Protein AF-A0A7S2JGF7-F1 (afdb_monomer_lite)

Sequence (123 aa):
VSDGGSVRVLVVSDTHGFHRELELPEADLLIHCGDAISKERPRRQESAEDFVAWFREIPCKDKVFIPGNHEEYTRQYFRREMAACWGEGPARLSGLLLYALPYSRAAQGYRDLQRDVDVLVTH

Secondary structure (DSSP, 8-state):
---SS---EEEE---TT-GGG--PPP-SEEEE-S--S--STTTHHHHHHHHHHHHHHS--SEEEE---STTTTTHHHHHHHTGGGB--EEEEETTEEEEEE---TT-GGGTT--SS-SEEEE-

Structure (mmCIF, N/CA/C/O backbone):
data_AF-A0A7S2JGF7-F1
#
_entry.id   AF-A0A7S2JGF7-F1
#
loop_
_atom_site.group_PDB
_atom_site.id
_atom_site.type_symbol
_atom_site.label_atom_id
_atom_site.label_alt_id
_atom_site.label_comp_id
_atom_site.label_asym_id
_atom_site.label_entity_id
_atom_site.label_seq_id
_atom_site.pdbx_PDB_ins_code
_atom_site.Cartn_x
_atom_site.Cartn_y
_atom_site.Cartn_z
_atom_site.occupancy
_atom_site.B_iso_or_equiv
_atom_site.auth_seq_id
_atom_site.auth_comp_id
_atom_site.auth_asym_id
_atom_site.auth_atom_id
_atom_site.pdbx_PDB_model_num
ATOM 1 N N . VAL A 1 1 ? -16.491 11.262 4.536 1.00 52.72 1 VAL A N 1
ATOM 2 C CA . VAL A 1 1 ? -16.065 11.326 5.963 1.00 52.72 1 VAL A CA 1
ATOM 3 C C . VAL A 1 1 ? -17.120 10.654 6.836 1.00 52.72 1 VAL A C 1
ATOM 5 O O . VAL A 1 1 ? -18.291 10.994 6.706 1.00 52.72 1 VAL A O 1
ATOM 8 N N . SER A 1 2 ? -16.739 9.642 7.613 1.00 53.69 2 SER A N 1
ATOM 9 C CA . SER A 1 2 ? -17.632 8.806 8.427 1.00 53.69 2 SER A CA 1
ATOM 10 C C . SER A 1 2 ? -18.134 9.535 9.684 1.00 53.69 2 SER A C 1
ATOM 12 O O . SER A 1 2 ? -17.393 10.260 10.346 1.00 53.69 2 SER A O 1
ATOM 14 N N . ASP A 1 3 ? -19.417 9.351 9.997 1.00 55.25 3 ASP A N 1
ATOM 15 C CA . ASP A 1 3 ? -20.096 9.952 11.147 1.00 55.25 3 ASP A CA 1
ATOM 16 C C . ASP A 1 3 ? -19.852 9.077 12.398 1.00 55.25 3 ASP A C 1
ATOM 18 O O . ASP A 1 3 ? -20.429 8.004 12.567 1.00 55.25 3 ASP A O 1
ATOM 22 N N . GLY A 1 4 ? -18.895 9.483 13.234 1.00 65.56 4 GLY A N 1
ATOM 23 C CA . GLY A 1 4 ? -18.838 9.191 14.674 1.00 65.56 4 GLY A CA 1
ATOM 24 C C . GLY A 1 4 ? -18.505 7.783 15.200 1.00 65.56 4 GLY A C 1
ATOM 25 O O . GLY A 1 4 ? -18.268 7.682 16.403 1.00 65.56 4 GLY A O 1
ATOM 26 N N . GLY A 1 5 ? -18.445 6.710 14.395 1.00 80.38 5 GLY A N 1
ATOM 27 C CA . GLY A 1 5 ? -18.126 5.376 14.955 1.00 80.38 5 GLY A CA 1
ATOM 28 C C . GLY A 1 5 ? -17.614 4.268 14.028 1.00 80.38 5 GLY A C 1
ATOM 29 O O . GLY A 1 5 ? -17.258 3.201 14.521 1.00 80.38 5 GLY A O 1
ATOM 30 N N . SER A 1 6 ? -17.555 4.474 12.712 1.00 89.06 6 SER A N 1
ATOM 31 C CA . SER A 1 6 ? -17.117 3.442 11.758 1.00 89.06 6 SER A CA 1
ATOM 32 C C . SER A 1 6 ? -15.931 3.917 10.929 1.00 89.06 6 SER A C 1
ATOM 34 O O . SER A 1 6 ? -15.981 5.021 10.398 1.00 89.06 6 SER A O 1
ATOM 36 N N . VAL A 1 7 ? -14.922 3.068 10.743 1.00 94.81 7 VAL A N 1
ATOM 37 C CA . VAL A 1 7 ? -13.777 3.346 9.863 1.00 94.81 7 VAL A CA 1
ATOM 38 C C . VAL A 1 7 ? -14.023 2.698 8.506 1.00 94.81 7 VAL A C 1
ATOM 40 O O . VAL A 1 7 ? -14.281 1.495 8.431 1.00 94.81 7 VAL A O 1
ATOM 43 N N . ARG A 1 8 ? -13.92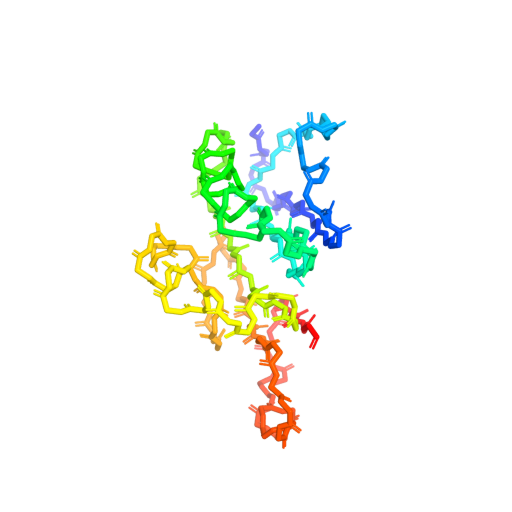6 3.467 7.419 1.00 96.00 8 ARG A N 1
ATOM 44 C CA . ARG A 1 8 ? -13.946 2.908 6.064 1.00 96.00 8 ARG A CA 1
ATOM 45 C C . ARG A 1 8 ? -12.533 2.545 5.624 1.00 96.00 8 ARG A C 1
ATOM 47 O O . ARG A 1 8 ? -11.712 3.427 5.379 1.00 96.00 8 ARG A O 1
ATOM 54 N N . VAL A 1 9 ? -12.293 1.247 5.467 1.00 97.38 9 VAL A N 1
ATOM 55 C CA . VAL A 1 9 ? -11.026 0.697 4.975 1.00 97.38 9 VAL A CA 1
ATOM 56 C C . VAL A 1 9 ? -11.175 0.304 3.507 1.00 97.38 9 VAL A C 1
ATOM 58 O O . VAL A 1 9 ? -12.061 -0.478 3.164 1.00 97.38 9 VAL A O 1
ATOM 61 N N . LEU A 1 10 ? -10.310 0.837 2.647 1.00 98.12 10 LEU A N 1
ATOM 62 C CA . LEU A 1 10 ? -10.190 0.455 1.244 1.00 98.12 10 LEU A CA 1
ATOM 63 C C . LEU A 1 10 ? -8.929 -0.386 1.061 1.00 98.12 10 LEU A C 1
ATOM 65 O O . LEU A 1 10 ? -7.838 0.039 1.432 1.00 98.12 10 LEU A O 1
ATOM 69 N N . VAL A 1 11 ? -9.085 -1.576 0.487 1.00 98.19 11 VAL A N 1
ATOM 70 C CA . VAL A 1 11 ? -7.994 -2.532 0.283 1.00 98.19 11 VAL A CA 1
ATOM 71 C C . VAL A 1 11 ? -7.828 -2.784 -1.209 1.00 98.19 11 VAL A C 1
ATOM 73 O O . VAL A 1 11 ? -8.795 -3.100 -1.898 1.00 98.19 11 VAL A O 1
ATOM 76 N N . VAL A 1 12 ? -6.601 -2.634 -1.695 1.00 98.19 12 VAL A N 1
ATOM 77 C CA . VAL A 1 12 ? -6.197 -2.826 -3.090 1.00 98.19 12 VAL A CA 1
ATOM 78 C C . VAL A 1 12 ? -4.979 -3.750 -3.107 1.00 98.19 12 VAL A C 1
ATOM 80 O O . VAL A 1 12 ? -4.191 -3.760 -2.167 1.00 98.19 12 VAL A O 1
ATOM 83 N N . SER A 1 13 ? -4.806 -4.545 -4.151 1.00 97.81 13 SER A N 1
ATOM 84 C CA . SER A 1 13 ? -3.622 -5.386 -4.346 1.00 97.81 13 SER A CA 1
ATOM 85 C C . SER A 1 13 ? -3.431 -5.632 -5.834 1.00 97.81 13 SER A C 1
ATOM 87 O O . SER A 1 13 ? -4.364 -5.396 -6.603 1.00 97.81 13 SER A O 1
ATOM 89 N N . ASP A 1 14 ? -2.256 -6.124 -6.226 1.00 97.50 14 ASP A N 1
ATOM 90 C CA . ASP A 1 14 ? -2.044 -6.733 -7.544 1.00 97.50 14 ASP A CA 1
ATOM 91 C C . ASP A 1 14 ? -2.439 -5.816 -8.705 1.00 97.50 14 ASP A C 1
ATOM 93 O O . ASP A 1 14 ? -3.036 -6.236 -9.697 1.00 97.50 14 ASP A O 1
ATOM 97 N N . THR A 1 15 ? -2.118 -4.528 -8.587 1.00 97.75 15 THR A N 1
ATOM 98 C CA . THR A 1 15 ? -2.375 -3.597 -9.686 1.00 97.75 15 THR A CA 1
ATOM 99 C C . THR A 1 15 ? -1.418 -3.827 -10.848 1.00 97.75 15 THR A C 1
ATOM 101 O O . THR A 1 15 ? -1.767 -3.473 -11.967 1.00 97.75 15 THR A O 1
ATOM 104 N N . HIS A 1 16 ? -0.240 -4.431 -10.629 1.00 96.56 16 HIS A N 1
ATOM 105 C CA . HIS A 1 16 ? 0.733 -4.808 -11.672 1.00 96.56 16 HIS A CA 1
ATOM 106 C C . HIS A 1 16 ? 1.039 -3.690 -12.692 1.00 96.56 16 HIS A C 1
ATOM 108 O O . HIS A 1 16 ? 1.345 -3.955 -13.855 1.00 96.56 16 HIS A O 1
ATOM 114 N N . GLY A 1 17 ? 0.986 -2.426 -12.258 1.00 95.75 17 GLY A N 1
ATOM 115 C CA . GLY A 1 17 ? 1.182 -1.238 -13.097 1.00 95.75 17 GLY A CA 1
ATOM 116 C C . GLY A 1 17 ? -0.093 -0.591 -13.661 1.00 95.75 17 GLY A C 1
ATOM 117 O O . GLY A 1 17 ? 0.005 0.471 -14.263 1.00 95.75 17 GLY A O 1
ATOM 118 N N . PHE A 1 18 ? -1.278 -1.158 -13.428 1.00 96.25 18 PHE A N 1
ATOM 119 C CA . PHE A 1 18 ? -2.578 -0.663 -13.913 1.00 96.25 18 PHE A CA 1
ATOM 120 C C . PHE A 1 18 ? -3.348 0.168 -12.872 1.00 96.25 18 PHE A C 1
ATOM 122 O O . PHE A 1 18 ? -4.553 0.374 -12.977 1.00 96.25 18 PHE A O 1
ATOM 129 N N . HIS A 1 19 ? -2.665 0.684 -11.848 1.00 97.62 19 HIS A N 1
ATOM 130 C CA . HIS A 1 19 ? -3.282 1.429 -10.744 1.00 97.62 19 HIS A CA 1
ATOM 131 C C . HIS A 1 19 ? -4.043 2.694 -11.192 1.00 97.62 19 HIS A C 1
ATOM 133 O O . HIS A 1 19 ? -4.981 3.117 -10.520 1.00 97.62 19 HIS A O 1
ATOM 139 N N . ARG A 1 20 ? -3.689 3.278 -12.345 1.00 96.69 20 ARG A N 1
ATOM 140 C CA . ARG A 1 20 ? -4.387 4.440 -12.925 1.00 96.69 20 ARG A CA 1
ATOM 141 C C . ARG A 1 20 ? -5.760 4.115 -13.520 1.00 96.69 20 ARG A C 1
ATOM 143 O O . ARG A 1 20 ? -6.521 5.040 -13.775 1.00 96.69 20 ARG A O 1
ATOM 150 N N . GLU A 1 21 ? -6.082 2.840 -13.726 1.00 97.12 21 GLU A N 1
ATOM 151 C CA . GLU A 1 21 ? -7.413 2.404 -14.177 1.00 97.12 21 GLU A CA 1
ATOM 152 C C . GLU A 1 21 ? -8.424 2.329 -13.022 1.00 97.12 21 GLU A C 1
ATOM 154 O O . GLU A 1 21 ? 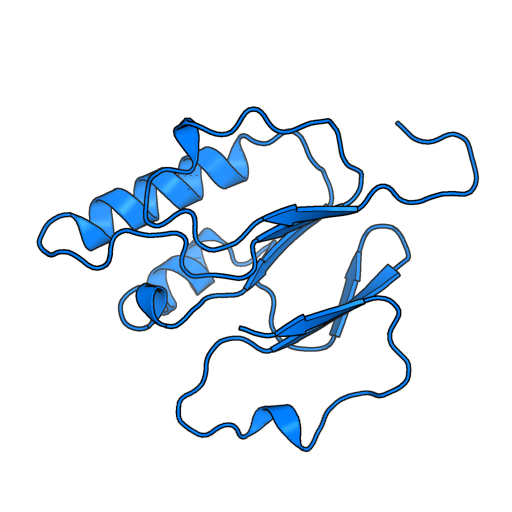-9.614 2.115 -13.245 1.00 97.12 21 GLU A O 1
ATOM 159 N N . LEU A 1 22 ? -7.964 2.502 -11.778 1.00 96.62 22 LEU A N 1
ATOM 160 C CA . LEU A 1 22 ? -8.812 2.421 -10.599 1.00 96.62 22 LEU A CA 1
ATOM 161 C C . LEU A 1 22 ? -9.495 3.756 -10.295 1.00 96.62 22 LEU A C 1
ATOM 163 O O . LEU A 1 22 ? -8.845 4.758 -9.997 1.00 96.62 22 LEU A O 1
ATOM 167 N N . GLU A 1 23 ? -10.822 3.720 -10.236 1.00 95.69 23 GLU A N 1
ATOM 168 C CA . GLU A 1 23 ? -11.637 4.758 -9.608 1.00 95.69 23 GLU A CA 1
ATOM 169 C C . GLU A 1 23 ? -11.870 4.387 -8.138 1.00 95.69 23 GLU A C 1
ATOM 171 O O . GLU A 1 23 ? -12.689 3.527 -7.806 1.00 95.69 23 GLU A O 1
ATOM 176 N N . LEU A 1 24 ? -11.095 4.999 -7.239 1.00 96.31 24 LEU A N 1
ATOM 177 C CA . LEU A 1 24 ? -11.142 4.675 -5.815 1.00 96.31 24 LEU A CA 1
ATOM 178 C C . LEU A 1 24 ? -12.229 5.488 -5.090 1.00 96.31 24 LEU A C 1
ATOM 180 O O . LEU A 1 24 ? -12.254 6.715 -5.217 1.00 96.31 24 LEU A O 1
ATOM 184 N N . PRO A 1 25 ? -13.095 4.853 -4.278 1.00 95.94 25 PRO A N 1
ATOM 185 C CA . PRO A 1 25 ? -14.006 5.586 -3.408 1.00 95.94 25 PRO A CA 1
ATOM 186 C C . PRO A 1 25 ? -13.243 6.282 -2.270 1.00 95.94 25 PRO A C 1
ATOM 188 O O . PRO A 1 25 ? -12.151 5.860 -1.886 1.00 95.94 25 PRO A O 1
ATOM 191 N N . GLU A 1 26 ? -13.850 7.308 -1.664 1.00 95.88 26 GLU A N 1
ATOM 192 C CA . GLU A 1 26 ? -13.327 7.888 -0.420 1.00 95.88 26 GLU A CA 1
ATOM 193 C C . GLU A 1 26 ? -13.204 6.818 0.671 1.00 95.88 26 GLU A C 1
ATOM 195 O O . GLU A 1 26 ? -14.133 6.024 0.868 1.00 95.88 26 GLU A O 1
ATOM 200 N N . ALA A 1 27 ? -12.099 6.859 1.417 1.00 96.50 27 ALA A N 1
ATOM 201 C CA . ALA A 1 27 ? -11.802 5.976 2.537 1.00 96.50 27 ALA A CA 1
ATOM 202 C C . ALA A 1 27 ? -11.035 6.721 3.637 1.00 96.50 27 ALA A C 1
ATOM 204 O O . ALA A 1 27 ? -10.321 7.688 3.364 1.00 96.50 27 ALA A O 1
ATOM 205 N N . ASP A 1 28 ? -11.170 6.239 4.871 1.00 96.44 28 ASP A N 1
ATOM 206 C CA . ASP A 1 28 ? -10.420 6.750 6.020 1.00 96.44 28 ASP A CA 1
ATOM 207 C C . ASP A 1 28 ? -9.001 6.145 6.039 1.00 96.44 28 ASP A C 1
ATOM 209 O O . ASP A 1 28 ? -8.028 6.860 6.281 1.00 96.44 28 ASP A O 1
ATOM 213 N N . LEU A 1 29 ? -8.895 4.856 5.679 1.00 97.44 29 LEU A N 1
ATOM 214 C CA . LEU A 1 29 ? -7.649 4.098 5.545 1.00 97.44 29 LEU A CA 1
ATOM 215 C C . LEU A 1 29 ? -7.570 3.404 4.176 1.00 97.44 29 LEU A C 1
ATOM 217 O O . LEU A 1 29 ? -8.445 2.606 3.841 1.00 97.44 29 LEU A O 1
ATOM 221 N N . LEU A 1 30 ? -6.496 3.647 3.420 1.00 98.50 30 LEU A N 1
ATOM 222 C CA . LEU A 1 30 ? -6.145 2.896 2.208 1.00 98.50 30 LEU A CA 1
ATOM 223 C C . LEU A 1 30 ? -4.988 1.927 2.479 1.00 98.50 30 LEU A C 1
ATOM 225 O O . LEU A 1 30 ? -3.931 2.321 2.968 1.00 98.50 30 LEU A O 1
ATOM 229 N N . ILE A 1 31 ? -5.155 0.674 2.075 1.00 98.50 31 ILE A N 1
ATOM 230 C CA . ILE A 1 31 ? -4.144 -0.380 2.157 1.00 98.50 31 ILE A CA 1
ATOM 231 C C . ILE A 1 31 ? -3.878 -0.882 0.739 1.00 98.50 31 ILE A C 1
ATOM 233 O O . ILE A 1 31 ? -4.804 -1.355 0.085 1.00 98.50 31 ILE A O 1
ATOM 237 N N . HIS A 1 32 ? -2.631 -0.816 0.268 1.00 98.38 32 HIS A N 1
ATOM 238 C CA . HIS A 1 32 ? -2.211 -1.543 -0.930 1.00 98.38 32 HIS A CA 1
ATOM 239 C C . HIS A 1 32 ? -1.293 -2.708 -0.550 1.00 98.38 32 HIS A C 1
ATOM 241 O O . HIS A 1 32 ? -0.174 -2.504 -0.074 1.00 98.38 32 HIS A O 1
ATOM 247 N N . CYS A 1 33 ? -1.759 -3.932 -0.780 1.00 97.81 33 CYS A N 1
ATOM 248 C CA . CYS A 1 33 ? -1.155 -5.180 -0.311 1.00 97.81 33 CYS A CA 1
ATOM 249 C C . CYS A 1 33 ? -0.047 -5.715 -1.230 1.00 97.81 33 CYS A C 1
ATOM 251 O O . CYS A 1 33 ? 0.171 -6.916 -1.263 1.00 97.81 33 CYS A O 1
ATOM 253 N N . GLY A 1 34 ? 0.663 -4.845 -1.952 1.00 96.81 34 GLY A N 1
ATOM 254 C CA . GLY A 1 34 ? 1.801 -5.232 -2.800 1.00 96.81 34 GLY A CA 1
ATOM 255 C C . GLY A 1 34 ? 1.459 -5.646 -4.227 1.00 96.81 34 GLY A C 1
ATOM 256 O O . GLY A 1 34 ? 0.314 -5.527 -4.659 1.00 96.81 34 GLY A O 1
ATOM 257 N N . ASP A 1 35 ? 2.496 -6.047 -4.967 1.00 96.94 35 ASP A N 1
ATOM 258 C CA . ASP A 1 35 ? 2.457 -6.345 -6.406 1.00 96.94 35 ASP A CA 1
ATOM 259 C C . ASP A 1 35 ? 1.827 -5.199 -7.221 1.00 96.94 35 ASP A C 1
ATOM 261 O O . ASP A 1 35 ? 0.950 -5.349 -8.073 1.00 96.94 35 ASP A O 1
ATOM 265 N N . ALA A 1 36 ? 2.305 -3.995 -6.916 1.00 97.38 36 ALA A N 1
ATOM 266 C CA . ALA A 1 36 ? 1.839 -2.736 -7.470 1.00 97.38 36 ALA A CA 1
ATOM 267 C C . ALA A 1 36 ? 2.453 -2.408 -8.837 1.00 97.38 36 ALA A C 1
ATOM 269 O O . ALA A 1 36 ? 1.871 -1.660 -9.627 1.00 97.38 36 ALA A O 1
ATOM 270 N N . ILE A 1 37 ? 3.651 -2.932 -9.107 1.00 96.56 37 ILE A N 1
ATOM 271 C CA . ILE A 1 37 ? 4.436 -2.566 -10.289 1.00 96.56 37 ILE A CA 1
ATOM 272 C C . ILE A 1 37 ? 4.486 -3.684 -11.323 1.00 96.56 37 ILE A C 1
ATOM 274 O O . ILE A 1 37 ? 4.424 -4.874 -11.004 1.00 96.56 37 ILE A O 1
ATOM 278 N N . SER A 1 38 ? 4.702 -3.299 -12.580 1.00 91.00 38 SER A N 1
ATOM 279 C CA . SER A 1 38 ? 5.004 -4.264 -13.632 1.00 91.00 38 SER A CA 1
ATOM 280 C C . SER A 1 38 ? 6.319 -4.991 -13.336 1.00 91.00 38 SER A C 1
ATOM 282 O O . SER A 1 38 ? 7.366 -4.384 -13.081 1.00 91.00 38 SER A O 1
ATOM 284 N N . LYS A 1 39 ? 6.293 -6.323 -13.426 1.00 79.50 39 LYS A N 1
ATOM 285 C CA . LYS A 1 39 ? 7.496 -7.153 -13.279 1.00 79.50 39 LYS A CA 1
ATOM 286 C C . LYS A 1 39 ? 8.440 -7.025 -14.476 1.00 79.50 39 LYS A C 1
ATOM 288 O O . LYS A 1 39 ? 9.629 -7.349 -14.355 1.00 79.50 39 LYS A O 1
ATOM 293 N N . GLU A 1 40 ? 7.940 -6.584 -15.625 1.00 81.00 40 GLU A N 1
ATOM 294 C CA . GLU A 1 40 ? 8.667 -6.611 -16.889 1.00 81.00 40 GLU A CA 1
ATOM 295 C C . GLU A 1 40 ? 9.779 -5.555 -16.940 1.00 81.00 40 GLU A C 1
ATOM 297 O O . GLU A 1 40 ? 9.627 -4.398 -16.541 1.00 81.00 40 GLU A O 1
ATOM 302 N N . ARG A 1 41 ? 10.948 -5.959 -17.443 1.00 76.69 41 ARG A N 1
ATOM 303 C CA . ARG A 1 41 ? 12.023 -5.021 -17.788 1.00 76.69 41 ARG A CA 1
ATOM 304 C C . ARG A 1 41 ? 11.808 -4.524 -19.225 1.00 76.69 41 ARG A C 1
ATOM 306 O O . ARG A 1 41 ? 11.367 -5.317 -20.051 1.00 76.69 41 ARG A O 1
ATOM 313 N N . PRO A 1 42 ? 12.153 -3.263 -19.549 1.00 74.94 42 PRO A N 1
ATOM 314 C CA . PRO A 1 42 ? 12.848 -2.278 -18.706 1.00 74.94 42 PRO A CA 1
ATOM 315 C C . PRO A 1 42 ? 11.931 -1.421 -17.812 1.00 74.94 42 PRO A C 1
ATOM 317 O O . PRO A 1 42 ? 12.437 -0.708 -16.952 1.00 74.94 42 PRO A O 1
ATOM 320 N N . ARG A 1 43 ? 10.604 -1.519 -17.964 1.00 84.12 43 ARG A N 1
ATOM 321 C CA . ARG A 1 43 ? 9.623 -0.572 -17.397 1.00 84.12 43 ARG A CA 1
ATOM 322 C C . ARG A 1 43 ? 9.420 -0.644 -15.883 1.00 84.12 43 ARG A C 1
ATOM 324 O O . ARG A 1 43 ? 8.729 0.197 -15.327 1.00 84.12 43 ARG A O 1
ATOM 331 N N . ARG A 1 44 ? 10.017 -1.614 -15.189 1.00 88.94 44 ARG A N 1
ATOM 332 C CA . ARG A 1 44 ? 9.855 -1.795 -13.735 1.00 88.94 44 ARG A CA 1
ATOM 333 C C . ARG A 1 44 ? 10.126 -0.531 -12.906 1.00 88.94 44 ARG A C 1
ATOM 335 O O . ARG A 1 44 ? 9.370 -0.252 -11.984 1.00 88.94 44 ARG A O 1
ATOM 342 N N . GLN A 1 45 ? 11.206 0.2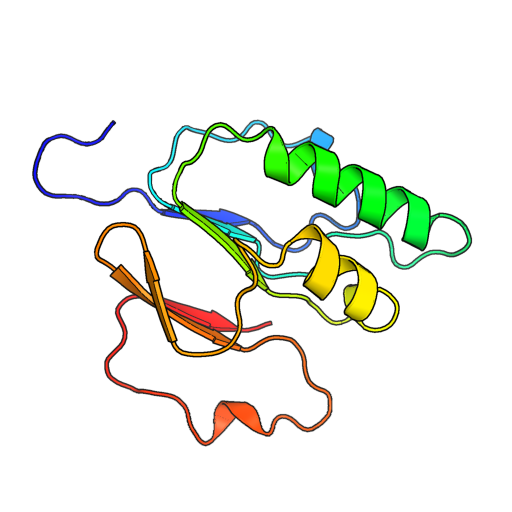00 -13.197 1.00 92.88 45 GLN A N 1
ATOM 343 C CA . GLN A 1 45 ? 11.561 1.403 -12.429 1.00 92.88 45 GLN A CA 1
ATOM 344 C C . GLN A 1 45 ? 10.573 2.544 -12.698 1.00 92.88 45 GLN A C 1
ATOM 346 O O . GLN A 1 45 ? 10.064 3.138 -11.754 1.00 92.88 45 GLN A O 1
ATOM 351 N N . GLU A 1 46 ? 10.238 2.776 -13.967 1.00 94.44 46 GLU A N 1
ATOM 352 C CA . GLU A 1 46 ? 9.223 3.756 -14.378 1.00 94.44 46 GLU A CA 1
ATOM 353 C C . GLU A 1 46 ? 7.857 3.431 -13.754 1.00 94.44 46 GLU A C 1
ATOM 355 O O . GLU A 1 46 ? 7.189 4.307 -13.222 1.00 94.44 46 GLU A O 1
ATOM 360 N N . SER A 1 47 ? 7.470 2.151 -13.729 1.00 96.19 47 SER A N 1
ATOM 361 C CA . SER A 1 47 ? 6.233 1.686 -13.092 1.00 96.19 47 SER A CA 1
ATOM 362 C C . SER A 1 47 ? 6.227 1.914 -11.576 1.00 96.19 47 SER A C 1
ATOM 364 O O . SER A 1 47 ? 5.169 2.195 -11.015 1.00 96.19 47 SER A O 1
ATOM 366 N N . ALA A 1 48 ? 7.383 1.820 -10.908 1.00 96.81 48 ALA A N 1
ATOM 367 C CA . ALA A 1 48 ? 7.506 2.137 -9.486 1.00 96.81 48 ALA A CA 1
ATOM 368 C C . ALA A 1 48 ? 7.378 3.642 -9.220 1.00 96.8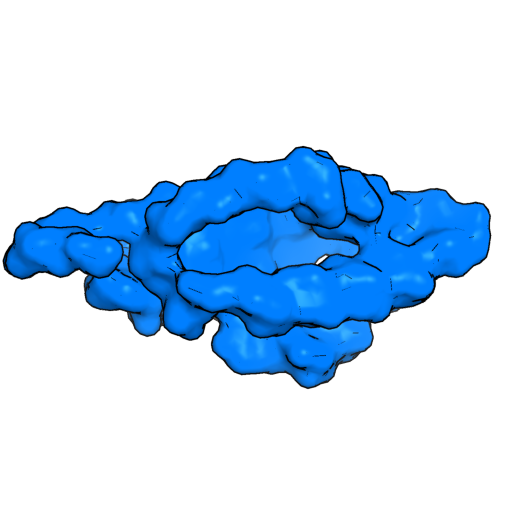1 48 ALA A C 1
ATOM 370 O O . ALA A 1 48 ? 6.687 4.035 -8.284 1.00 96.81 48 ALA A O 1
ATOM 371 N N . GLU A 1 49 ? 8.011 4.473 -10.048 1.00 97.25 49 GLU A N 1
ATOM 372 C CA . GLU A 1 49 ? 7.893 5.934 -9.982 1.00 97.25 49 GLU A CA 1
ATOM 373 C C . GLU A 1 49 ? 6.452 6.397 -10.216 1.00 97.25 49 GLU A C 1
ATOM 375 O O . GLU A 1 49 ? 5.936 7.210 -9.445 1.00 97.25 49 GLU A O 1
ATOM 380 N N . ASP A 1 50 ? 5.786 5.817 -11.215 1.00 97.69 50 ASP A N 1
ATOM 381 C CA . ASP A 1 50 ? 4.388 6.097 -11.535 1.00 97.69 50 ASP A CA 1
ATOM 382 C C . ASP A 1 50 ? 3.454 5.729 -10.375 1.00 97.69 50 ASP A C 1
ATOM 384 O O . ASP A 1 50 ? 2.648 6.552 -9.938 1.00 97.69 50 ASP A O 1
ATOM 388 N N . PHE A 1 51 ? 3.640 4.539 -9.791 1.00 98.25 51 PHE A N 1
ATOM 389 C CA . PHE A 1 51 ? 2.862 4.106 -8.632 1.00 98.25 51 PHE A CA 1
ATOM 390 C C . PHE A 1 51 ? 3.078 5.006 -7.411 1.00 98.25 51 PHE A C 1
ATOM 392 O O . PHE A 1 51 ? 2.111 5.364 -6.742 1.00 98.25 51 PHE A O 1
ATOM 399 N N . VAL A 1 52 ? 4.321 5.404 -7.107 1.00 98.38 52 VAL A N 1
ATOM 400 C CA . VAL A 1 52 ? 4.601 6.331 -5.995 1.00 98.38 52 VAL A CA 1
ATOM 401 C C . VAL A 1 52 ? 3.885 7.664 -6.205 1.00 98.38 52 VAL A C 1
ATOM 403 O O . VAL A 1 52 ? 3.312 8.200 -5.252 1.00 98.38 52 VAL A O 1
ATOM 406 N N . ALA A 1 53 ? 3.919 8.206 -7.426 1.00 98.38 53 ALA A N 1
ATOM 407 C CA . ALA A 1 53 ? 3.239 9.452 -7.760 1.00 98.38 53 ALA A CA 1
ATOM 408 C C . ALA A 1 53 ? 1.721 9.318 -7.567 1.00 98.38 53 ALA A C 1
ATOM 410 O O . ALA A 1 53 ? 1.140 10.062 -6.775 1.00 98.38 53 ALA A O 1
ATOM 411 N N . TRP A 1 54 ? 1.110 8.305 -8.183 1.00 98.06 54 TRP A N 1
ATOM 412 C CA . TRP A 1 54 ? -0.318 8.017 -8.044 1.00 98.06 54 TRP A CA 1
ATOM 413 C C . TRP A 1 54 ? -0.734 7.810 -6.582 1.00 98.06 54 TRP A C 1
ATOM 415 O O . TRP A 1 54 ? -1.686 8.423 -6.106 1.00 98.06 54 TRP A O 1
ATOM 425 N N . PHE A 1 55 ? 0.010 7.009 -5.814 1.00 98.06 55 PHE A N 1
ATOM 426 C CA . PHE A 1 55 ? -0.346 6.707 -4.42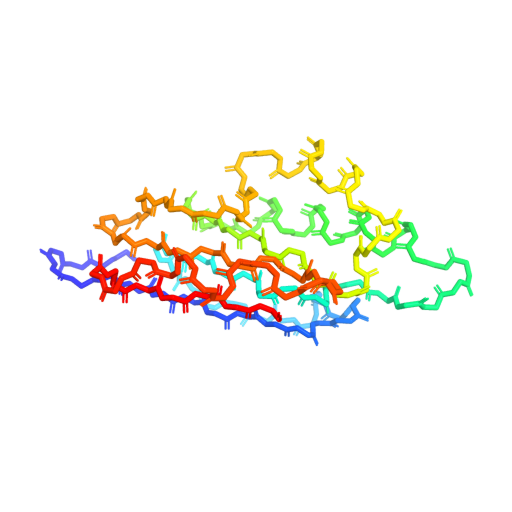6 1.00 98.06 55 PHE A CA 1
ATOM 427 C C . PHE A 1 55 ? -0.294 7.951 -3.523 1.00 98.06 55 PHE A C 1
ATOM 429 O O . PHE A 1 55 ? -1.083 8.087 -2.580 1.00 98.06 55 PHE A O 1
ATOM 436 N N . ARG A 1 56 ? 0.620 8.893 -3.803 1.00 96.62 56 ARG A N 1
ATOM 437 C CA . ARG A 1 56 ? 0.702 10.186 -3.100 1.00 96.62 56 ARG A CA 1
ATOM 438 C C . ARG A 1 56 ? -0.503 11.078 -3.410 1.00 96.62 56 ARG A C 1
ATOM 440 O O . ARG A 1 56 ? -1.000 11.709 -2.478 1.00 96.62 56 ARG A O 1
ATOM 447 N N . GLU A 1 57 ? -0.989 11.073 -4.650 1.00 96.38 57 GLU A N 1
ATOM 448 C CA . GLU A 1 57 ? -2.125 11.883 -5.121 1.00 96.38 57 GLU A CA 1
ATOM 449 C C . GLU A 1 57 ? -3.473 11.471 -4.513 1.00 96.38 57 GLU A C 1
ATOM 451 O O . GLU A 1 57 ? -4.357 12.316 -4.378 1.00 96.38 57 GLU A O 1
ATOM 456 N N . ILE A 1 58 ? -3.639 10.208 -4.099 1.00 97.19 58 ILE A N 1
ATOM 457 C CA . ILE A 1 58 ? -4.907 9.731 -3.525 1.00 97.19 58 ILE A CA 1
ATOM 458 C C . ILE A 1 58 ? -5.254 10.535 -2.255 1.00 97.19 58 ILE A C 1
ATOM 460 O O . ILE A 1 58 ? -4.470 10.500 -1.292 1.00 97.19 58 ILE A O 1
ATOM 464 N N . PRO A 1 59 ? -6.424 11.206 -2.194 1.00 94.69 59 PRO A N 1
ATOM 465 C CA . PRO A 1 59 ? -6.842 12.032 -1.062 1.00 94.69 59 PRO A CA 1
ATOM 466 C C . PRO A 1 59 ? -7.374 11.169 0.094 1.00 94.69 59 PRO A C 1
ATOM 468 O O . PRO A 1 59 ? -8.543 11.221 0.463 1.00 94.69 59 PRO A O 1
ATOM 471 N N . CYS A 1 60 ? -6.497 10.356 0.675 1.00 96.31 60 CYS A N 1
ATOM 472 C CA . CYS A 1 60 ? -6.743 9.561 1.873 1.00 96.31 60 CYS A CA 1
ATOM 473 C C . CYS A 1 60 ? -5.621 9.859 2.871 1.00 96.31 60 CYS A C 1
ATOM 475 O O . CYS A 1 60 ? -4.445 9.875 2.495 1.00 96.31 60 CYS A O 1
ATOM 477 N N . LYS A 1 61 ? -5.983 10.171 4.120 1.00 91.56 61 LYS A N 1
ATOM 478 C CA . LYS A 1 61 ? -5.024 10.624 5.137 1.00 91.56 61 LYS A CA 1
ATOM 479 C C . LYS A 1 61 ? -4.109 9.487 5.577 1.00 91.56 61 LYS A C 1
ATOM 481 O O . LYS A 1 61 ? -2.891 9.649 5.551 1.00 91.56 61 LYS A O 1
ATOM 486 N N . ASP A 1 62 ? -4.700 8.362 5.963 1.00 97.00 62 ASP A N 1
ATOM 487 C CA . ASP A 1 62 ? -3.949 7.195 6.393 1.00 97.00 62 ASP A CA 1
ATOM 488 C C . ASP A 1 62 ? -3.839 6.224 5.224 1.00 97.00 62 ASP A C 1
ATOM 490 O O . ASP A 1 62 ? -4.828 5.730 4.686 1.00 97.00 62 ASP A O 1
ATOM 494 N N . LYS A 1 63 ? -2.605 5.970 4.800 1.00 97.06 63 LYS A N 1
ATOM 495 C CA . LYS A 1 63 ? -2.310 5.078 3.685 1.00 97.06 63 LYS A CA 1
ATOM 496 C C . LYS A 1 63 ? -1.166 4.166 4.079 1.00 97.06 63 LYS A C 1
ATOM 498 O O . LYS A 1 63 ? -0.209 4.623 4.701 1.00 97.06 63 LYS A O 1
ATOM 503 N N . VAL A 1 64 ? -1.235 2.904 3.683 1.00 98.00 64 VAL A N 1
ATOM 504 C CA . VAL A 1 64 ? -0.150 1.944 3.880 1.00 98.00 64 VAL A CA 1
ATOM 505 C C . VAL A 1 64 ? 0.084 1.141 2.607 1.00 98.00 64 VAL A C 1
ATOM 507 O O . VAL A 1 64 ? -0.852 0.672 1.962 1.00 98.00 64 VAL A O 1
ATOM 510 N N . PHE A 1 65 ? 1.350 1.002 2.239 1.00 98.25 65 PHE A N 1
ATOM 511 C CA . PHE A 1 65 ? 1.823 0.169 1.150 1.00 98.25 65 PHE A CA 1
ATOM 512 C C . PHE A 1 65 ? 2.702 -0.942 1.709 1.00 98.25 65 PHE A C 1
ATOM 514 O O . PHE A 1 65 ? 3.670 -0.687 2.427 1.00 98.25 65 PHE A O 1
ATOM 521 N N . ILE A 1 66 ? 2.360 -2.177 1.367 1.00 96.38 66 ILE A N 1
ATOM 522 C CA . ILE A 1 66 ? 3.052 -3.380 1.817 1.00 96.38 66 ILE A CA 1
ATOM 523 C C . ILE A 1 66 ? 3.693 -3.977 0.574 1.00 96.38 66 ILE A C 1
ATOM 525 O O . ILE A 1 66 ? 2.960 -4.396 -0.312 1.00 96.38 66 ILE A O 1
ATOM 529 N N . PRO A 1 67 ? 5.027 -3.981 0.440 1.00 94.81 67 PRO A N 1
ATOM 530 C CA . PRO A 1 67 ? 5.661 -4.422 -0.791 1.00 94.81 67 PRO A CA 1
ATOM 531 C C . PRO A 1 67 ? 5.463 -5.926 -0.982 1.00 94.81 67 PRO A C 1
ATOM 533 O O . PRO A 1 67 ? 5.605 -6.734 -0.052 1.00 94.81 67 PRO A O 1
ATOM 536 N N . GLY A 1 68 ? 5.209 -6.275 -2.228 1.00 95.00 68 GLY A N 1
ATOM 537 C CA . GLY A 1 68 ? 5.098 -7.632 -2.681 1.00 95.00 68 GLY A CA 1
ATOM 538 C C . GLY A 1 68 ? 6.378 -8.232 -3.221 1.00 95.00 68 GLY A C 1
ATOM 539 O O . GLY A 1 68 ? 7.480 -7.688 -3.069 1.00 95.00 68 GLY A O 1
ATOM 540 N N . ASN A 1 69 ? 6.236 -9.378 -3.880 1.00 94.25 69 ASN A N 1
ATOM 541 C CA . ASN A 1 69 ? 7.355 -10.010 -4.566 1.00 94.25 69 ASN A CA 1
ATOM 542 C C . ASN A 1 69 ? 7.820 -9.228 -5.801 1.00 94.25 69 ASN A C 1
ATOM 544 O O . ASN A 1 69 ? 8.992 -9.322 -6.174 1.00 94.25 69 ASN A O 1
ATOM 548 N N . HIS A 1 70 ? 6.955 -8.435 -6.440 1.00 93.69 70 HIS A N 1
ATOM 549 C CA . HIS A 1 70 ? 7.341 -7.643 -7.613 1.00 93.69 70 HIS A CA 1
ATOM 550 C C . HIS A 1 70 ? 8.203 -6.437 -7.237 1.00 93.69 70 HIS A C 1
ATOM 552 O O . HIS A 1 70 ? 9.085 -6.039 -8.006 1.00 93.69 70 HIS A O 1
ATOM 558 N N . GLU A 1 71 ? 8.053 -5.945 -6.010 1.00 94.00 71 GLU A N 1
ATOM 559 C CA . GLU A 1 71 ? 8.848 -4.851 -5.465 1.00 94.00 71 GLU A CA 1
ATOM 560 C C . GLU A 1 71 ? 10.195 -5.290 -4.874 1.00 94.00 71 GLU A C 1
ATOM 562 O O . GLU A 1 71 ? 10.957 -4.442 -4.418 1.00 94.00 71 GLU A O 1
ATOM 567 N N . GLU A 1 72 ? 10.558 -6.579 -4.902 1.00 91.88 72 GLU A N 1
ATOM 568 C CA . GLU A 1 72 ? 11.805 -7.080 -4.292 1.00 91.88 72 GLU A CA 1
ATOM 569 C C . GLU A 1 72 ? 13.047 -6.295 -4.761 1.00 91.88 72 GLU A C 1
ATOM 571 O O . GLU A 1 72 ? 13.891 -5.901 -3.956 1.00 91.88 72 GLU A O 1
ATOM 576 N N . TYR A 1 73 ? 13.127 -5.990 -6.059 1.00 90.94 73 TYR A N 1
ATOM 577 C CA . TYR A 1 73 ? 14.257 -5.262 -6.648 1.00 90.94 73 TYR A CA 1
ATOM 578 C C . TYR A 1 73 ? 14.178 -3.738 -6.479 1.00 90.94 73 TYR A C 1
ATOM 580 O O . TYR A 1 73 ? 15.203 -3.066 -6.559 1.00 90.94 73 TYR A O 1
ATOM 588 N N . THR A 1 74 ? 12.986 -3.189 -6.252 1.00 93.56 74 THR A N 1
ATOM 589 C CA . THR A 1 74 ? 12.736 -1.752 -6.038 1.00 93.56 74 THR A CA 1
ATOM 590 C C . THR A 1 74 ? 12.488 -1.436 -4.560 1.00 93.56 74 THR A C 1
ATOM 592 O O . THR A 1 74 ? 12.186 -0.302 -4.201 1.00 93.56 74 THR A O 1
ATOM 595 N N . ARG A 1 75 ? 12.678 -2.408 -3.659 1.00 92.75 75 ARG A N 1
ATOM 596 C CA . ARG A 1 75 ? 12.337 -2.304 -2.234 1.00 92.75 75 ARG A CA 1
ATOM 597 C C . ARG A 1 75 ? 13.005 -1.123 -1.540 1.00 92.75 75 ARG A C 1
ATOM 599 O O . ARG A 1 75 ? 12.387 -0.463 -0.714 1.00 92.75 75 ARG A O 1
ATOM 606 N N . GLN A 1 76 ? 14.267 -0.847 -1.872 1.00 94.25 76 GLN A N 1
ATOM 607 C CA . GLN A 1 76 ? 14.992 0.299 -1.313 1.00 94.25 76 GLN A CA 1
ATOM 608 C C . GLN A 1 76 ? 14.453 1.634 -1.832 1.00 94.25 76 GLN A C 1
ATOM 610 O O . GLN A 1 76 ? 14.375 2.594 -1.069 1.00 94.25 76 GLN A O 1
ATOM 615 N N . TYR A 1 77 ? 14.059 1.684 -3.107 1.00 96.00 77 TYR A N 1
ATOM 616 C CA . TYR A 1 77 ? 13.392 2.8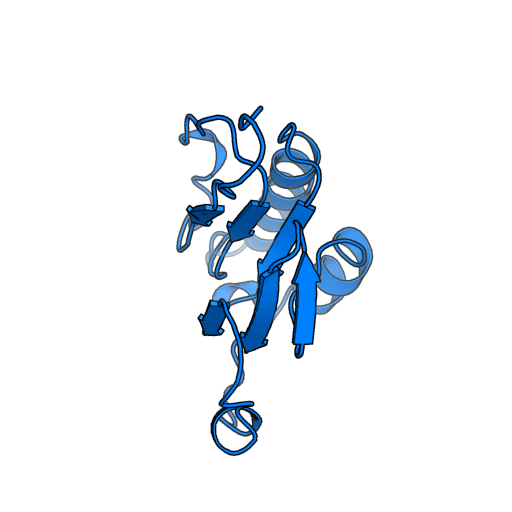45 -3.687 1.00 96.00 77 TYR A CA 1
ATOM 617 C C . TYR A 1 77 ? 12.070 3.105 -2.955 1.00 96.00 77 TYR A C 1
ATOM 619 O O . TYR A 1 77 ? 11.883 4.189 -2.411 1.00 96.00 77 TYR A O 1
ATOM 627 N N . PHE A 1 78 ? 11.222 2.083 -2.810 1.00 96.44 78 PHE A N 1
ATOM 628 C CA . PHE A 1 78 ? 9.959 2.204 -2.084 1.00 96.44 78 PHE A CA 1
ATOM 629 C C . PHE A 1 78 ? 10.135 2.580 -0.615 1.00 96.44 78 PHE A C 1
ATOM 631 O O . PHE A 1 78 ? 9.461 3.489 -0.145 1.00 96.44 78 PHE A O 1
ATOM 638 N N . ARG A 1 79 ? 11.076 1.959 0.109 1.00 94.62 79 ARG A N 1
ATOM 639 C CA . ARG A 1 79 ? 11.358 2.339 1.504 1.00 94.62 79 ARG A CA 1
ATOM 640 C C . ARG A 1 79 ? 11.732 3.811 1.649 1.00 94.62 79 ARG A C 1
ATOM 642 O O . ARG A 1 79 ? 11.388 4.414 2.657 1.00 94.62 79 ARG A O 1
ATOM 649 N N . ARG A 1 80 ? 12.444 4.379 0.673 1.00 96.94 80 ARG A N 1
ATOM 650 C CA . ARG A 1 80 ? 12.827 5.793 0.687 1.00 96.94 80 ARG A CA 1
ATOM 651 C C . ARG A 1 80 ? 11.650 6.694 0.321 1.00 96.94 80 ARG A C 1
ATOM 653 O O . ARG A 1 80 ? 11.343 7.621 1.058 1.00 96.94 80 ARG A O 1
ATOM 660 N N . GLU A 1 81 ? 10.993 6.420 -0.801 1.00 97.69 81 GLU A N 1
ATOM 661 C CA . GLU A 1 81 ? 9.957 7.301 -1.348 1.00 97.69 81 GLU A CA 1
ATOM 662 C C . GLU A 1 81 ? 8.611 7.191 -0.617 1.00 97.69 81 GLU A C 1
ATOM 664 O O . GLU A 1 81 ? 7.835 8.146 -0.587 1.00 97.69 81 GLU A O 1
ATOM 669 N N . MET A 1 82 ? 8.331 6.044 -0.004 1.00 96.06 82 MET A N 1
ATOM 670 C CA . MET A 1 82 ? 7.080 5.746 0.696 1.00 96.06 82 MET A CA 1
ATOM 671 C C . MET A 1 82 ? 7.294 5.539 2.198 1.00 96.06 82 MET A C 1
ATOM 673 O O . MET A 1 82 ? 6.486 4.887 2.847 1.00 96.06 82 MET A O 1
ATOM 677 N N . ALA A 1 83 ? 8.359 6.107 2.778 1.00 94.62 83 ALA A N 1
ATOM 678 C CA . ALA A 1 83 ? 8.694 5.931 4.195 1.00 94.62 83 ALA A CA 1
ATOM 679 C C . ALA A 1 83 ? 7.518 6.240 5.146 1.00 94.62 83 ALA A C 1
ATOM 681 O O . ALA A 1 83 ? 7.315 5.531 6.125 1.00 94.62 83 ALA A O 1
ATOM 682 N N . ALA A 1 84 ? 6.719 7.268 4.835 1.00 93.31 84 ALA A N 1
ATOM 683 C CA . ALA A 1 84 ? 5.571 7.687 5.645 1.00 93.31 84 ALA A CA 1
ATOM 684 C C . ALA A 1 84 ? 4.374 6.718 5.598 1.00 93.31 84 ALA A C 1
ATOM 686 O O . ALA A 1 84 ? 3.496 6.794 6.451 1.00 93.31 84 ALA A O 1
ATOM 687 N N . CYS A 1 85 ? 4.327 5.829 4.607 1.00 94.62 85 CYS A N 1
ATOM 688 C CA . CYS A 1 85 ? 3.251 4.862 4.401 1.00 94.62 85 CYS A CA 1
ATOM 689 C C . CYS A 1 85 ? 3.789 3.433 4.227 1.00 94.62 85 CYS A C 1
ATOM 691 O O . CYS A 1 85 ? 3.116 2.584 3.653 1.00 94.62 85 CYS A O 1
ATOM 693 N N . TRP A 1 86 ? 4.999 3.144 4.705 1.00 95.12 86 TRP A N 1
ATOM 694 C CA . TRP A 1 86 ? 5.602 1.818 4.603 1.00 95.12 86 TRP A CA 1
ATOM 695 C C . TRP A 1 86 ? 4.979 0.850 5.614 1.00 95.12 86 TRP A C 1
ATOM 697 O O . TRP A 1 86 ? 5.055 1.073 6.821 1.00 95.12 86 TRP A O 1
ATOM 707 N N . GLY A 1 87 ? 4.389 -0.242 5.131 1.00 92.19 87 GLY A N 1
ATOM 708 C CA . GLY A 1 87 ? 3.788 -1.268 5.976 1.00 92.19 87 GLY A CA 1
ATOM 709 C C . GLY A 1 87 ? 4.772 -2.377 6.325 1.00 92.19 87 GLY A C 1
ATOM 710 O O . GLY A 1 87 ? 5.046 -3.232 5.492 1.00 92.19 87 GLY A O 1
ATOM 711 N N . GLU A 1 88 ? 5.266 -2.401 7.562 1.00 92.50 88 GLU A N 1
ATOM 712 C CA . GLU A 1 88 ? 6.044 -3.512 8.125 1.00 92.50 88 GLU A CA 1
ATOM 713 C C . GLU A 1 88 ? 5.869 -3.542 9.648 1.00 92.50 88 GLU A C 1
ATOM 715 O O . GLU A 1 88 ? 6.234 -2.591 10.336 1.00 92.50 88 GLU A O 1
ATOM 720 N N . GLY A 1 89 ? 5.303 -4.631 10.174 1.00 91.25 89 GLY A N 1
ATOM 721 C CA . GLY A 1 89 ? 4.977 -4.766 11.593 1.00 91.25 89 GLY A CA 1
ATOM 722 C C . GLY A 1 89 ? 3.711 -3.998 12.010 1.00 91.25 89 GLY A C 1
ATOM 723 O O . GLY A 1 89 ? 2.851 -3.726 11.166 1.00 91.25 89 GLY A O 1
ATOM 724 N N . PRO A 1 90 ? 3.554 -3.697 13.314 1.00 92.81 90 PRO A N 1
ATOM 725 C CA . PRO A 1 90 ? 2.355 -3.061 13.847 1.00 92.81 90 PRO A CA 1
ATOM 726 C C . PRO A 1 90 ? 2.315 -1.546 13.586 1.00 92.81 90 PRO A C 1
ATOM 728 O O . PRO A 1 90 ? 3.310 -0.849 13.781 1.00 92.81 90 PRO A O 1
ATOM 731 N N . ALA A 1 91 ? 1.141 -1.016 13.240 1.00 93.06 91 ALA A N 1
ATOM 732 C CA . ALA A 1 91 ? 0.880 0.415 13.094 1.00 93.06 91 ALA A CA 1
ATOM 733 C C . ALA A 1 91 ? -0.565 0.754 13.487 1.00 93.06 91 ALA A C 1
ATOM 735 O O . ALA A 1 91 ? -1.487 0.008 13.170 1.00 93.06 91 ALA A O 1
ATOM 736 N N . ARG A 1 92 ? -0.783 1.896 14.154 1.00 94.81 92 ARG A N 1
ATOM 737 C CA . ARG A 1 92 ? -2.138 2.393 14.434 1.00 94.81 92 ARG A CA 1
ATOM 738 C C . ARG A 1 92 ? -2.525 3.451 13.407 1.00 94.81 92 ARG A C 1
ATOM 740 O O . ARG A 1 92 ? -1.933 4.526 13.397 1.00 94.81 92 ARG A O 1
ATOM 747 N N . LEU A 1 93 ? -3.517 3.144 12.577 1.00 95.06 93 LEU A N 1
ATOM 748 C CA . LEU A 1 93 ? -3.995 3.990 11.481 1.00 95.06 93 LEU A CA 1
ATOM 749 C C . LEU A 1 93 ? -5.516 4.099 11.554 1.00 95.06 93 LEU A C 1
ATOM 751 O O . LEU A 1 93 ? -6.200 3.095 11.728 1.00 95.06 93 LEU A O 1
ATOM 755 N N . SER A 1 94 ? -6.050 5.317 11.474 1.00 95.50 94 SER A N 1
ATOM 756 C CA . SER A 1 94 ? -7.490 5.594 11.587 1.00 95.50 94 SER A CA 1
ATOM 757 C C . SER A 1 94 ? -8.148 4.949 12.818 1.00 95.50 94 SER A C 1
ATOM 759 O O . SER A 1 94 ? -9.306 4.556 12.789 1.00 95.50 94 SER A O 1
ATOM 761 N N . GLY A 1 95 ? -7.393 4.810 13.914 1.00 94.25 95 GLY A N 1
ATOM 762 C CA . GLY A 1 95 ? -7.840 4.156 15.149 1.00 94.25 95 GLY A CA 1
ATOM 763 C C . GLY A 1 95 ? -7.674 2.631 15.182 1.00 94.25 95 GLY A C 1
ATOM 764 O O . GLY A 1 95 ? -7.619 2.081 16.281 1.00 94.25 95 GLY A O 1
ATOM 765 N N . LEU A 1 96 ? -7.484 1.970 14.037 1.00 94.38 96 LEU A N 1
ATOM 766 C CA . LEU A 1 96 ? -7.295 0.521 13.915 1.00 94.38 96 LEU A CA 1
ATOM 767 C C . LEU A 1 96 ? -5.829 0.125 14.136 1.00 94.38 96 LEU A C 1
ATOM 769 O O . LEU A 1 96 ? -4.917 0.796 13.649 1.00 94.38 96 LEU A O 1
ATOM 773 N N . LEU A 1 97 ? -5.594 -0.969 14.858 1.00 94.94 97 LEU A N 1
ATOM 774 C CA . LEU A 1 97 ? -4.299 -1.630 14.973 1.00 94.94 97 LEU A CA 1
ATOM 775 C C . LEU A 1 97 ? -4.099 -2.578 13.785 1.00 94.94 97 LEU A C 1
ATOM 777 O O . LEU A 1 97 ? -4.682 -3.659 13.719 1.00 94.94 97 LEU A O 1
ATOM 781 N N . LEU A 1 98 ? -3.249 -2.155 12.857 1.00 95.12 98 LEU A N 1
ATOM 782 C CA . LEU A 1 98 ? -2.830 -2.918 11.692 1.00 95.12 98 LEU A CA 1
ATOM 783 C C . LEU A 1 98 ? -1.527 -3.667 11.991 1.00 95.12 98 LEU A C 1
ATOM 785 O O . LEU A 1 98 ? -0.648 -3.119 12.651 1.00 95.12 98 LEU A O 1
ATOM 789 N N . TYR A 1 99 ? -1.364 -4.874 11.455 1.00 94.25 99 TYR A N 1
ATOM 790 C CA . TYR A 1 99 ? -0.084 -5.580 11.405 1.00 94.25 99 TYR A CA 1
ATOM 791 C C . TYR A 1 99 ? 0.216 -5.993 9.966 1.00 94.25 99 TYR A C 1
ATOM 793 O O . TYR A 1 99 ? -0.538 -6.755 9.364 1.00 94.25 99 TYR A O 1
ATOM 801 N N . ALA A 1 100 ? 1.309 -5.476 9.408 1.00 93.50 100 ALA A N 1
ATOM 802 C CA . ALA A 1 100 ? 1.704 -5.705 8.024 1.00 93.50 100 ALA A CA 1
ATOM 803 C C . ALA A 1 100 ? 2.875 -6.690 7.919 1.00 93.50 100 ALA A C 1
ATOM 805 O O . ALA A 1 100 ? 3.915 -6.517 8.557 1.00 93.50 100 ALA A O 1
ATOM 806 N N . LEU A 1 101 ? 2.731 -7.683 7.047 1.00 92.56 101 LEU A N 1
ATOM 807 C CA . LEU A 1 101 ? 3.755 -8.658 6.693 1.00 92.56 101 LEU A CA 1
ATOM 808 C C . LEU A 1 101 ? 4.100 -8.533 5.202 1.00 92.56 101 LEU A C 1
ATOM 810 O O . LEU A 1 101 ? 3.454 -9.167 4.368 1.00 92.56 101 LEU A O 1
ATOM 814 N N . PRO A 1 102 ? 5.120 -7.725 4.860 1.00 92.88 102 PRO A N 1
ATOM 815 C CA . PRO A 1 102 ? 5.710 -7.700 3.528 1.00 92.88 102 PRO A CA 1
ATOM 816 C C . PRO A 1 102 ? 6.137 -9.071 3.019 1.00 92.88 102 PRO A C 1
ATOM 818 O O . PRO A 1 102 ? 6.570 -9.918 3.808 1.00 92.88 102 PRO A O 1
ATOM 821 N N . TYR A 1 103 ? 6.193 -9.220 1.694 1.00 91.94 103 TYR A N 1
ATOM 822 C CA . TYR A 1 103 ? 6.788 -10.402 1.081 1.00 91.94 103 TYR A CA 1
ATOM 823 C C . TYR A 1 103 ? 8.206 -10.646 1.612 1.00 91.94 103 TYR A C 1
ATOM 825 O O . TYR A 1 103 ? 9.062 -9.748 1.635 1.00 91.94 103 TYR A O 1
ATOM 833 N N . SER A 1 104 ? 8.465 -11.892 2.007 1.00 85.94 104 SER A N 1
ATOM 834 C CA . SER A 1 104 ? 9.787 -12.388 2.375 1.00 85.94 104 SER A CA 1
ATOM 835 C C . SER A 1 104 ? 9.910 -13.860 2.004 1.00 85.94 104 SER A C 1
ATOM 837 O O . SER A 1 104 ? 9.137 -14.696 2.471 1.00 85.94 104 SER A O 1
ATOM 839 N N . ARG A 1 105 ? 10.950 -14.208 1.236 1.00 79.19 105 ARG A N 1
ATOM 840 C CA . ARG A 1 105 ? 11.251 -15.602 0.853 1.00 79.19 105 ARG A CA 1
ATOM 841 C C . ARG A 1 105 ? 11.493 -16.526 2.049 1.00 79.19 105 ARG A C 1
ATOM 843 O O . ARG A 1 105 ? 11.342 -17.735 1.925 1.00 79.19 105 ARG A O 1
ATOM 850 N N . ALA A 1 106 ? 11.899 -15.974 3.191 1.00 72.88 106 ALA A N 1
ATOM 851 C CA . ALA A 1 106 ? 12.235 -16.751 4.378 1.00 72.88 106 ALA A CA 1
ATOM 852 C C . ALA A 1 106 ? 11.019 -17.069 5.267 1.00 72.88 106 ALA A C 1
ATOM 854 O O . ALA A 1 106 ? 11.182 -17.783 6.254 1.00 72.88 106 ALA A O 1
ATOM 855 N N . ALA A 1 107 ? 9.831 -16.518 4.965 1.00 64.94 107 ALA A N 1
ATOM 856 C CA . ALA A 1 107 ? 8.600 -16.676 5.754 1.00 64.94 107 ALA A CA 1
ATOM 857 C C . ALA A 1 107 ? 8.758 -16.377 7.268 1.00 64.94 107 ALA A C 1
ATOM 859 O O . ALA A 1 107 ? 7.921 -16.775 8.078 1.00 64.94 107 ALA A O 1
ATOM 860 N N . GLN A 1 108 ? 9.828 -15.675 7.669 1.00 61.19 108 GLN A N 1
ATOM 861 C CA . GLN A 1 108 ? 10.215 -15.509 9.075 1.00 61.19 108 GLN A CA 1
ATOM 862 C C . GLN A 1 108 ? 9.153 -14.762 9.896 1.00 61.19 108 GLN A C 1
ATOM 864 O O . GLN A 1 108 ? 8.951 -15.099 11.055 1.00 61.19 108 GLN A O 1
ATOM 869 N N . GLY A 1 109 ? 8.413 -13.829 9.287 1.00 65.56 109 GLY A N 1
ATOM 870 C CA . GLY A 1 109 ? 7.418 -13.009 9.990 1.00 65.56 109 GLY A CA 1
ATOM 871 C C . GLY A 1 109 ? 6.117 -13.726 10.373 1.00 65.56 109 GLY A C 1
ATOM 872 O O . GLY A 1 109 ? 5.404 -13.251 11.249 1.00 65.56 109 GLY A O 1
ATOM 873 N N . TYR A 1 110 ? 5.801 -14.882 9.778 1.00 71.44 110 TYR A N 1
ATOM 874 C CA . TYR A 1 110 ? 4.524 -15.568 10.033 1.00 71.44 110 TYR A CA 1
ATOM 875 C C . TYR A 1 110 ? 4.446 -16.236 11.414 1.00 71.44 110 TYR A C 1
ATOM 877 O O . TYR A 1 110 ? 3.353 -16.508 11.908 1.00 71.44 110 TYR A O 1
ATOM 885 N N . ARG A 1 111 ? 5.592 -16.523 12.047 1.00 72.25 111 ARG A N 1
ATOM 886 C CA . ARG A 1 111 ? 5.649 -17.187 13.363 1.00 72.25 111 ARG A CA 1
ATOM 887 C C . ARG A 1 111 ? 5.484 -16.220 14.535 1.00 72.25 111 ARG A C 1
ATOM 889 O O . ARG A 1 111 ? 5.005 -16.644 15.582 1.00 72.25 111 ARG A O 1
ATOM 896 N N . ASP A 1 112 ? 5.799 -14.945 14.323 1.00 71.50 112 ASP A N 1
ATOM 897 C CA . ASP A 1 112 ? 5.764 -13.885 15.340 1.00 71.50 112 ASP A CA 1
ATOM 898 C C . ASP A 1 112 ? 4.506 -13.007 15.228 1.00 71.50 112 ASP A C 1
ATOM 900 O O . ASP A 1 112 ? 4.467 -11.863 15.687 1.00 71.50 112 ASP A O 1
ATOM 904 N N . LEU A 1 113 ? 3.462 -13.549 14.598 1.00 73.88 113 LEU A N 1
ATOM 905 C CA . LEU A 1 113 ? 2.206 -12.859 14.356 1.00 73.88 113 LEU A CA 1
ATOM 906 C C . LEU A 1 113 ? 1.565 -12.407 15.674 1.00 73.88 113 LEU A C 1
ATOM 908 O O . LEU A 1 113 ? 1.202 -13.230 16.524 1.00 73.88 113 LEU A O 1
ATOM 912 N N . GLN A 1 114 ? 1.356 -11.099 15.819 1.00 71.50 114 GLN A N 1
ATOM 913 C CA . GLN A 1 114 ? 0.503 -10.583 16.882 1.00 71.50 114 GLN A CA 1
ATOM 914 C C . GLN A 1 114 ? -0.939 -11.018 16.617 1.00 71.50 114 GLN A C 1
ATOM 916 O O . GLN A 1 114 ? -1.479 -10.794 15.537 1.00 71.50 114 GLN A O 1
ATOM 921 N N . ARG A 1 115 ? -1.547 -11.687 17.601 1.00 72.06 115 ARG A N 1
ATOM 922 C CA . ARG A 1 115 ? -2.894 -12.269 17.472 1.00 72.06 115 ARG A CA 1
ATOM 923 C C . ARG A 1 115 ? -4.020 -11.303 17.835 1.00 72.06 115 ARG A C 1
ATOM 925 O O . ARG A 1 115 ? -5.170 -11.611 17.557 1.00 72.06 115 ARG A O 1
ATOM 932 N N . ASP A 1 116 ? -3.682 -10.181 18.462 1.00 90.25 116 ASP A N 1
ATOM 933 C CA . ASP A 1 116 ? -4.621 -9.157 18.923 1.00 90.25 116 ASP A CA 1
ATOM 934 C C . ASP A 1 116 ? -4.449 -7.894 18.072 1.00 90.25 116 ASP A C 1
ATOM 936 O O . ASP A 1 116 ? -3.751 -6.954 18.450 1.00 90.25 116 ASP A O 1
ATOM 940 N N . VAL A 1 117 ? -4.973 -7.949 16.846 1.00 93.44 117 VAL A N 1
ATOM 941 C CA . VAL A 1 117 ? -4.897 -6.876 15.845 1.00 93.44 117 VAL A CA 1
ATOM 942 C C . VAL A 1 117 ? -6.257 -6.733 15.172 1.00 93.44 117 VAL A C 1
ATOM 944 O O . VAL A 1 117 ? -6.958 -7.725 14.977 1.00 93.44 117 VAL A O 1
ATOM 947 N N . ASP A 1 118 ? -6.618 -5.510 14.792 1.00 95.00 118 ASP A N 1
ATOM 948 C CA . ASP A 1 118 ? -7.878 -5.237 14.094 1.00 95.00 118 ASP A CA 1
ATOM 949 C C . ASP A 1 118 ? -7.782 -5.647 12.619 1.00 95.00 118 ASP A C 1
ATOM 951 O O . ASP A 1 118 ? -8.741 -6.146 12.030 1.00 95.00 118 ASP A O 1
ATOM 955 N N . VAL A 1 119 ? -6.607 -5.435 12.014 1.00 94.62 119 VAL A N 1
ATOM 956 C CA . VAL A 1 119 ? -6.345 -5.734 10.604 1.00 94.62 119 VAL A CA 1
ATOM 957 C C . VAL A 1 119 ? -4.985 -6.409 10.459 1.00 94.62 119 VAL A C 1
ATOM 959 O O . VAL A 1 119 ? -3.943 -5.808 10.711 1.00 94.62 119 VAL A O 1
ATOM 962 N N . LEU A 1 120 ? -4.981 -7.655 9.997 1.00 93.81 120 LEU A N 1
ATOM 963 C CA . LEU A 1 120 ? -3.772 -8.339 9.554 1.00 93.81 120 LEU A CA 1
ATOM 964 C C . LEU A 1 120 ? -3.666 -8.235 8.034 1.00 93.81 120 LEU A C 1
ATOM 966 O O . LEU A 1 120 ? -4.605 -8.603 7.331 1.00 93.81 120 LEU A O 1
ATOM 970 N N . VAL A 1 121 ? -2.513 -7.798 7.531 1.00 93.38 121 VAL A N 1
ATOM 971 C CA . VAL A 1 121 ? -2.249 -7.748 6.094 1.00 93.38 121 VAL A CA 1
ATOM 972 C C . VAL A 1 121 ? -0.970 -8.498 5.767 1.00 93.38 121 VAL A C 1
ATOM 974 O O . VAL A 1 121 ? 0.089 -8.219 6.325 1.00 93.38 121 VAL A O 1
ATOM 977 N N . THR A 1 122 ? -1.072 -9.446 4.846 1.00 91.12 122 THR A N 1
ATOM 978 C CA . THR A 1 122 ? 0.038 -10.267 4.360 1.00 91.12 122 THR A CA 1
ATOM 979 C C . THR A 1 122 ? 0.189 -10.075 2.863 1.00 91.12 122 THR A C 1
ATOM 981 O O . THR A 1 122 ? -0.818 -9.889 2.179 1.00 91.12 122 THR A O 1
ATOM 984 N N . HIS A 1 123 ? 1.418 -10.183 2.370 1.00 91.06 123 HIS A N 1
ATOM 985 C CA . HIS A 1 123 ? 1.690 -10.406 0.956 1.00 91.06 123 HIS A CA 1
ATOM 986 C C . HIS A 1 123 ? 2.167 -11.838 0.706 1.00 91.06 123 HIS A C 1
ATOM 988 O O . HIS A 1 123 ? 3.098 -12.290 1.422 1.00 91.06 123 HIS A O 1
#

Foldseek 3Di:
DDPDDDFFEAEAEQCQLVCVVDDDDDGQEYEYQENQHNLDPPCRVVSVVVSLVVQVPPPHDHYAYAYEPSCPVVVVVCCVSVVVRYAAAWDQGPNFIEGEAHDDPVCVVVVVDDPPGPYYGYD

InterPro domains:
  IPR004843 Calcineurin-like, phosphoesterase domain [PF00149] (8-78)
  IPR029052 Metallo-dependent phosphatase-like [G3DSA:3.60.21.10] (1-95)
  IPR029052 Metallo-dependent phosphatase-like [SSF56300] (8-114)
  IPR051693 UPF0046 metallophosphoesterase [PTHR12905] (6-76)

Radius of gyration: 14.37 Å; chains: 1; bounding box: 35×29×38 Å

pLDDT: mean 91.0, std 10.24, range [52.72, 98.5]

Organism: NCBI:txid1333877